Protein AF-A0A7S2TA40-F1 (afdb_monomer_lite)

Structure (mmCIF, N/CA/C/O backbone):
data_AF-A0A7S2TA40-F1
#
_entry.id   AF-A0A7S2TA40-F1
#
loop_
_atom_site.group_PDB
_atom_site.id
_atom_site.type_symbol
_atom_site.label_atom_id
_atom_site.label_alt_id
_atom_site.label_comp_id
_atom_site.label_asym_id
_atom_site.label_entity_id
_atom_site.label_seq_id
_atom_site.pdbx_PDB_ins_code
_atom_site.Cartn_x
_atom_site.Cartn_y
_atom_site.Cartn_z
_atom_site.occupancy
_atom_site.B_iso_or_equiv
_atom_site.auth_seq_id
_atom_site.auth_comp_id
_atom_site.auth_asym_id
_atom_site.auth_atom_id
_atom_site.pdbx_PDB_model_num
ATOM 1 N N . MET A 1 1 ? 21.128 11.933 -25.162 1.00 60.31 1 MET A N 1
ATOM 2 C CA . MET A 1 1 ? 22.002 11.413 -26.240 1.00 60.31 1 MET A CA 1
ATOM 3 C C . MET A 1 1 ? 23.016 12.475 -26.673 1.00 60.31 1 MET A C 1
ATOM 5 O O . MET A 1 1 ? 23.232 12.688 -27.854 1.00 60.31 1 MET A O 1
ATOM 9 N N . GLU A 1 2 ? 23.652 13.157 -25.722 1.00 79.50 2 GLU A N 1
ATOM 10 C CA . GLU A 1 2 ? 24.526 14.304 -26.018 1.00 79.50 2 GLU A CA 1
ATOM 11 C C . GLU A 1 2 ? 25.888 13.873 -26.590 1.00 79.50 2 GLU A C 1
ATOM 13 O O . GLU A 1 2 ? 26.432 14.527 -27.469 1.00 79.50 2 GLU A O 1
ATOM 18 N N . ALA A 1 3 ? 26.386 12.704 -26.176 1.00 86.25 3 ALA A N 1
ATOM 19 C CA . ALA A 1 3 ? 27.627 12.116 -26.684 1.00 86.25 3 ALA A CA 1
ATOM 20 C C . ALA A 1 3 ? 27.463 11.311 -27.996 1.00 86.25 3 ALA A C 1
ATOM 22 O O . ALA A 1 3 ? 28.421 10.695 -28.448 1.00 86.25 3 ALA A O 1
ATOM 23 N N . GLY A 1 4 ? 26.261 11.260 -28.588 1.00 92.81 4 GLY A N 1
ATOM 24 C CA . GLY A 1 4 ? 26.013 10.595 -29.880 1.00 92.81 4 GLY A CA 1
ATOM 25 C C . GLY A 1 4 ? 25.969 9.056 -29.884 1.00 92.81 4 GLY A C 1
ATOM 26 O O . GLY A 1 4 ? 25.778 8.467 -30.943 1.00 92.81 4 GLY A O 1
ATOM 27 N N . TYR A 1 5 ? 26.109 8.384 -28.736 1.00 89.56 5 TYR A N 1
ATOM 28 C CA . TYR A 1 5 ? 26.005 6.918 -28.646 1.00 89.56 5 TYR A CA 1
ATOM 29 C C . TYR A 1 5 ? 24.551 6.437 -28.478 1.00 89.56 5 TYR A C 1
ATOM 31 O O . TYR A 1 5 ? 23.792 7.019 -27.699 1.00 89.56 5 TYR A O 1
ATOM 39 N N . SER A 1 6 ? 24.184 5.343 -29.164 1.00 91.50 6 SER A N 1
ATOM 40 C CA . SER A 1 6 ? 22.891 4.657 -28.974 1.00 91.50 6 SER A CA 1
ATOM 41 C C . SER A 1 6 ? 22.869 3.856 -27.667 1.00 91.50 6 SER A C 1
ATOM 43 O O . SER A 1 6 ? 23.827 3.149 -27.348 1.00 91.50 6 SER A O 1
ATOM 45 N N . ALA A 1 7 ? 21.748 3.926 -26.939 1.00 90.00 7 ALA A N 1
ATOM 46 C CA . ALA A 1 7 ? 21.504 3.132 -25.732 1.00 90.00 7 ALA A CA 1
ATOM 47 C C . ALA A 1 7 ? 21.321 1.630 -26.024 1.00 90.00 7 ALA A C 1
ATOM 49 O O . ALA A 1 7 ? 21.478 0.815 -25.124 1.00 90.00 7 ALA A O 1
ATOM 50 N N . GLU A 1 8 ? 21.039 1.252 -27.273 1.00 92.31 8 GLU A N 1
ATOM 51 C CA . GLU A 1 8 ? 20.892 -0.152 -27.687 1.00 92.31 8 GLU A CA 1
ATOM 52 C C . GLU A 1 8 ? 22.235 -0.900 -27.717 1.00 92.31 8 GLU A C 1
ATOM 54 O O . GLU A 1 8 ? 22.266 -2.127 -27.682 1.00 92.31 8 GLU A O 1
ATOM 59 N N . ASN A 1 9 ? 23.355 -0.168 -27.738 1.00 94.75 9 ASN A N 1
ATOM 60 C CA . ASN A 1 9 ? 24.706 -0.734 -27.797 1.00 94.75 9 ASN A CA 1
ATOM 61 C C . ASN A 1 9 ? 25.306 -1.038 -26.415 1.00 94.75 9 ASN A C 1
ATOM 63 O O . ASN A 1 9 ? 26.477 -1.405 -26.321 1.00 94.75 9 ASN A O 1
ATOM 67 N N . VAL A 1 10 ? 24.547 -0.840 -25.335 1.00 92.75 10 VAL A N 1
ATOM 68 C CA . VAL A 1 10 ? 25.031 -1.028 -23.967 1.00 92.75 10 VAL A CA 1
ATOM 69 C C . VAL A 1 10 ? 24.066 -1.886 -23.160 1.00 92.75 10 VAL A C 1
ATOM 71 O O . VAL A 1 10 ? 22.850 -1.754 -23.252 1.00 92.75 10 VAL A O 1
ATOM 74 N N . ALA A 1 11 ? 24.631 -2.751 -22.321 1.00 94.62 11 ALA A N 1
ATOM 75 C CA . ALA A 1 11 ? 23.911 -3.439 -21.262 1.00 94.62 11 ALA A CA 1
ATOM 76 C C . ALA A 1 11 ? 24.435 -2.960 -19.905 1.00 94.62 11 ALA A C 1
ATOM 78 O O . ALA A 1 11 ? 25.640 -2.776 -19.722 1.00 94.62 11 ALA A O 1
ATOM 79 N N . PHE A 1 12 ? 23.531 -2.784 -18.941 1.00 94.19 12 PHE A N 1
ATOM 80 C CA . PHE A 1 12 ? 23.881 -2.384 -17.581 1.00 94.19 12 PHE A CA 1
ATOM 81 C C . PHE A 1 12 ? 23.770 -3.581 -16.640 1.00 94.19 12 PHE A C 1
ATOM 83 O O . PHE A 1 12 ? 22.705 -4.178 -16.498 1.00 94.19 12 PHE A O 1
ATOM 90 N N . GLY A 1 13 ? 24.876 -3.920 -15.979 1.00 94.62 13 GLY A N 1
ATOM 91 C CA . GLY A 1 13 ? 24.906 -4.904 -14.900 1.00 94.62 13 GLY A CA 1
ATOM 92 C C . GLY A 1 13 ? 24.976 -4.212 -13.543 1.00 94.62 13 GLY A C 1
ATOM 93 O O . GLY A 1 13 ? 25.847 -3.373 -13.319 1.00 94.62 13 GLY A O 1
ATOM 94 N N . MET A 1 14 ? 24.091 -4.579 -12.617 1.00 96.75 14 MET A N 1
ATOM 95 C CA . MET A 1 14 ? 24.124 -4.092 -11.237 1.00 96.75 14 MET A CA 1
ATOM 96 C C . MET A 1 14 ? 24.162 -5.268 -10.260 1.00 96.75 14 MET A C 1
ATOM 98 O O . MET A 1 14 ? 23.268 -6.106 -10.253 1.00 96.75 14 MET A O 1
ATOM 102 N N . GLY A 1 15 ? 25.202 -5.314 -9.424 1.00 96.00 15 GLY A N 1
ATOM 103 C CA . GLY A 1 15 ? 25.353 -6.309 -8.357 1.00 96.00 15 GLY A CA 1
ATOM 104 C C . GLY A 1 15 ? 24.825 -5.791 -7.018 1.00 96.00 15 GLY A C 1
ATOM 105 O O . GLY A 1 15 ? 23.624 -5.613 -6.825 1.00 96.00 15 GLY A O 1
ATOM 106 N N . GLY A 1 16 ? 25.735 -5.487 -6.086 1.00 95.75 16 GLY A N 1
ATOM 107 C CA . GLY A 1 16 ? 25.377 -5.065 -4.725 1.00 95.75 16 GLY A CA 1
ATOM 108 C C . GLY A 1 16 ? 24.478 -3.824 -4.652 1.00 95.75 16 GLY A C 1
ATOM 109 O O . GLY A 1 16 ? 23.652 -3.727 -3.752 1.00 95.75 16 GLY A O 1
ATOM 110 N N . GLY A 1 17 ? 24.568 -2.905 -5.620 1.00 93.44 17 GLY A N 1
ATOM 111 C CA . GLY A 1 17 ? 23.664 -1.751 -5.696 1.00 93.44 17 GLY A CA 1
ATOM 112 C C . GLY A 1 17 ? 22.194 -2.134 -5.884 1.00 93.44 17 GLY A C 1
ATOM 113 O O . GLY A 1 17 ? 21.335 -1.500 -5.286 1.00 93.44 17 GLY A O 1
ATOM 114 N N . LEU A 1 18 ? 21.920 -3.184 -6.663 1.00 94.25 18 LEU A N 1
ATOM 115 C CA . LEU A 1 18 ? 20.561 -3.650 -6.942 1.00 94.25 18 LEU A CA 1
ATOM 116 C C . LEU A 1 18 ? 20.036 -4.588 -5.847 1.00 94.25 18 LEU A C 1
ATOM 118 O O . LEU A 1 18 ? 18.865 -4.515 -5.494 1.00 94.25 18 LEU A O 1
ATOM 122 N N . LEU A 1 19 ? 20.893 -5.466 -5.313 1.00 95.06 19 LEU 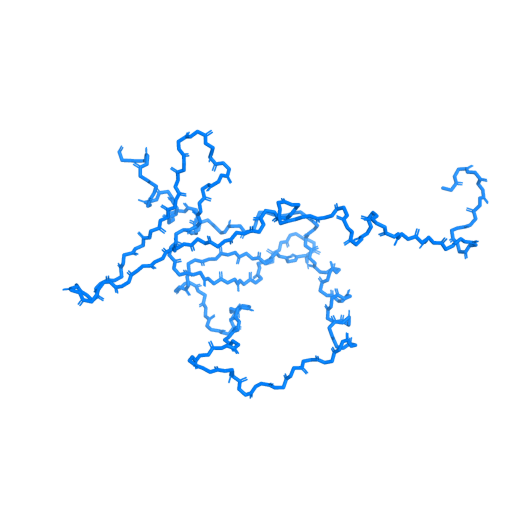A N 1
ATOM 123 C CA . LEU A 1 19 ? 20.451 -6.582 -4.463 1.00 95.06 19 LEU A CA 1
ATOM 124 C C . LEU A 1 19 ? 20.807 -6.451 -2.975 1.00 95.06 19 LEU A C 1
ATOM 126 O O . LEU A 1 19 ? 20.246 -7.179 -2.163 1.00 95.06 19 LEU A O 1
ATOM 130 N N . GLN A 1 20 ? 21.748 -5.577 -2.598 1.00 95.00 20 GLN A N 1
ATOM 131 C CA . GLN A 1 20 ? 22.277 -5.511 -1.222 1.00 95.00 20 GLN A CA 1
ATOM 132 C C . GLN A 1 20 ? 22.182 -4.121 -0.586 1.00 95.00 20 GLN A C 1
ATOM 134 O O . GLN A 1 20 ? 22.059 -4.013 0.630 1.00 95.00 20 GLN A O 1
ATOM 139 N N . LYS A 1 21 ? 22.215 -3.042 -1.377 1.00 93.94 21 LYS A N 1
ATOM 140 C CA . LYS A 1 21 ? 22.076 -1.657 -0.890 1.00 93.94 21 LYS A CA 1
ATOM 141 C C . LYS A 1 21 ? 20.612 -1.240 -0.684 1.00 93.94 21 LYS A C 1
ATOM 143 O O . LYS A 1 21 ? 20.266 -0.076 -0.854 1.00 93.94 21 LYS A O 1
ATOM 148 N N . VAL A 1 22 ? 19.764 -2.187 -0.298 1.00 93.38 22 VAL A N 1
ATOM 149 C CA . VAL A 1 22 ? 18.365 -1.973 0.081 1.00 93.38 22 VAL A CA 1
ATOM 150 C C . VAL A 1 22 ? 18.147 -2.561 1.469 1.00 93.38 22 VAL A C 1
ATOM 152 O O . VAL A 1 22 ? 18.706 -3.602 1.808 1.00 93.38 22 VAL A O 1
ATOM 155 N N . ASN A 1 23 ? 17.357 -1.890 2.299 1.00 94.81 23 ASN A N 1
ATOM 156 C CA . ASN A 1 23 ? 16.978 -2.393 3.615 1.00 94.81 23 ASN A CA 1
ATOM 157 C C . ASN A 1 23 ? 15.490 -2.123 3.878 1.00 94.81 23 ASN A C 1
ATOM 159 O O . ASN A 1 23 ? 14.800 -1.504 3.068 1.00 94.81 23 ASN A O 1
ATOM 163 N N . ARG A 1 24 ? 14.983 -2.591 5.023 1.00 95.19 24 ARG A N 1
ATOM 164 C CA . ARG A 1 24 ? 13.575 -2.421 5.420 1.00 95.19 24 ARG A CA 1
ATOM 165 C C . ARG A 1 24 ? 13.114 -0.955 5.365 1.00 95.19 24 ARG A C 1
ATOM 167 O O . ARG A 1 24 ? 11.973 -0.686 4.993 1.00 95.19 24 ARG A O 1
ATOM 174 N N . ASP A 1 25 ? 13.983 -0.020 5.748 1.00 92.81 25 ASP A N 1
ATOM 175 C CA . ASP A 1 25 ? 13.672 1.409 5.810 1.00 92.81 25 ASP A CA 1
ATOM 176 C C . ASP A 1 25 ? 13.659 2.087 4.441 1.00 92.81 25 ASP A C 1
ATOM 178 O O . ASP A 1 25 ? 12.985 3.102 4.299 1.00 92.81 25 ASP A O 1
ATOM 182 N N . THR A 1 26 ? 14.301 1.506 3.418 1.00 93.56 26 THR A N 1
ATOM 183 C CA . THR A 1 26 ? 14.289 2.041 2.045 1.00 93.56 26 THR A CA 1
ATOM 184 C C . THR A 1 26 ? 12.865 2.297 1.544 1.00 93.56 26 THR A C 1
ATOM 186 O O . THR A 1 26 ? 12.622 3.318 0.912 1.00 93.56 26 THR A O 1
ATOM 189 N N . MET A 1 27 ? 11.919 1.415 1.889 1.00 91.06 27 MET A N 1
ATOM 190 C CA . MET A 1 27 ? 10.487 1.567 1.585 1.00 91.06 27 MET A CA 1
ATOM 191 C C . MET A 1 27 ? 9.631 1.805 2.840 1.00 91.06 27 MET A C 1
ATOM 193 O O . MET A 1 27 ? 8.407 1.729 2.780 1.00 91.06 27 MET A O 1
ATOM 197 N N . SER A 1 28 ? 10.256 2.062 3.997 1.00 92.00 28 SER A N 1
ATOM 198 C CA . SER A 1 28 ? 9.578 2.242 5.291 1.00 92.00 28 SER A CA 1
ATOM 199 C C . SER A 1 28 ? 8.619 1.101 5.678 1.00 92.00 28 SER A C 1
ATOM 201 O O . SER A 1 28 ? 7.597 1.331 6.328 1.00 92.00 28 SER A O 1
ATOM 203 N N . PHE A 1 29 ? 8.944 -0.151 5.330 1.00 94.75 29 PHE A N 1
ATOM 204 C CA . PHE A 1 29 ? 8.091 -1.295 5.666 1.00 94.75 29 PHE A CA 1
ATOM 205 C C . PHE A 1 29 ? 7.979 -1.491 7.181 1.00 94.75 29 PHE A C 1
ATOM 207 O O . PHE A 1 29 ? 8.982 -1.532 7.903 1.00 94.75 29 PHE A O 1
ATOM 214 N N . ALA A 1 30 ? 6.744 -1.623 7.670 1.00 94.50 30 ALA A N 1
ATOM 215 C CA . ALA A 1 30 ? 6.443 -1.765 9.087 1.00 94.50 30 ALA A CA 1
ATOM 216 C C . ALA A 1 30 ? 5.128 -2.518 9.320 1.00 94.50 30 ALA A C 1
ATOM 218 O O . ALA A 1 30 ? 4.200 -2.444 8.520 1.00 94.50 30 ALA A O 1
ATOM 219 N N . THR A 1 31 ? 5.026 -3.160 10.483 1.00 96.56 31 THR A N 1
ATOM 220 C CA . THR A 1 31 ? 3.795 -3.785 10.979 1.00 96.56 31 THR A CA 1
ATOM 221 C C . THR A 1 31 ? 3.345 -3.047 12.229 1.00 96.56 31 THR A C 1
ATOM 223 O O . THR A 1 31 ? 4.159 -2.752 13.109 1.00 96.56 31 THR A O 1
ATOM 226 N N . LYS A 1 32 ? 2.060 -2.695 12.297 1.00 96.19 32 LYS A N 1
ATOM 227 C CA . LYS A 1 32 ? 1.464 -1.935 13.400 1.00 96.19 32 LYS A CA 1
ATOM 228 C C . LYS A 1 32 ? 0.109 -2.536 13.743 1.00 96.19 32 LYS A C 1
ATOM 230 O O . LYS A 1 32 ? -0.658 -2.868 12.849 1.00 96.19 32 LYS A O 1
ATOM 235 N N . LEU A 1 33 ? -0.171 -2.645 15.037 1.00 97.19 33 LEU A N 1
ATOM 236 C CA . LEU A 1 33 ? -1.505 -2.957 15.530 1.00 97.19 33 LEU A CA 1
ATOM 237 C C . LEU A 1 33 ? -2.430 -1.771 15.235 1.00 97.19 33 LEU A C 1
ATOM 239 O O . LEU A 1 33 ? -2.084 -0.642 15.589 1.00 97.19 33 LEU A O 1
ATOM 243 N N . SER A 1 34 ? -3.570 -2.031 14.597 1.00 97.44 34 SER A N 1
ATOM 244 C CA . SER A 1 34 ? -4.527 -0.992 14.194 1.00 97.44 34 SER A CA 1
ATOM 245 C C . SER A 1 34 ? -5.936 -1.182 14.779 1.00 97.44 34 SER A C 1
ATOM 247 O O . SER A 1 34 ? -6.689 -0.220 14.904 1.00 97.44 34 SER A O 1
ATOM 249 N N . ALA A 1 35 ? -6.290 -2.390 15.222 1.00 97.06 35 ALA A N 1
ATOM 250 C CA . ALA A 1 35 ? -7.534 -2.679 15.933 1.00 97.06 35 ALA A CA 1
ATOM 251 C C . ALA A 1 35 ? -7.339 -3.856 16.900 1.00 97.06 35 ALA A C 1
ATOM 253 O O . ALA A 1 35 ? -6.488 -4.717 16.667 1.00 97.06 35 ALA A O 1
ATOM 254 N N . ILE A 1 36 ? -8.121 -3.890 17.978 1.00 96.81 36 ILE A N 1
ATOM 255 C CA . ILE A 1 36 ? -8.216 -5.020 18.912 1.00 96.81 36 ILE A CA 1
ATOM 256 C C . ILE A 1 36 ? -9.679 -5.283 19.248 1.00 96.81 36 ILE A C 1
ATOM 258 O O . ILE A 1 36 ? -10.446 -4.339 19.388 1.00 96.81 36 ILE A O 1
ATOM 262 N N . VAL A 1 37 ? -10.054 -6.540 19.459 1.00 96.69 37 VAL A N 1
ATOM 263 C CA . VAL A 1 37 ? -11.363 -6.912 20.015 1.00 96.69 37 VAL A CA 1
ATOM 264 C C . VAL A 1 37 ? -11.099 -7.636 21.336 1.00 96.69 37 VAL A C 1
ATOM 266 O O . VAL A 1 37 ? -10.752 -8.816 21.315 1.00 96.69 37 VAL A O 1
ATOM 269 N N . PRO A 1 38 ? -11.141 -6.943 22.490 1.00 95.12 38 PRO A N 1
ATOM 270 C CA . PRO A 1 38 ? -10.896 -7.578 23.780 1.00 95.12 38 PRO A CA 1
ATOM 271 C C . PRO A 1 38 ? -12.020 -8.557 24.125 1.00 95.12 38 PRO A C 1
ATOM 273 O O . PRO A 1 38 ? -13.189 -8.181 24.091 1.00 95.12 38 PRO A O 1
ATOM 276 N N .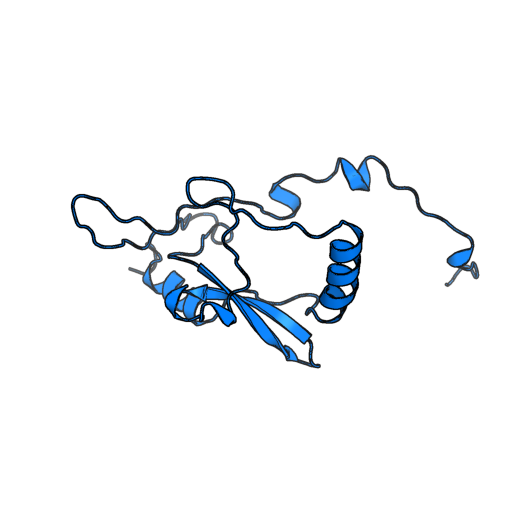 GLU A 1 39 ? -11.675 -9.777 24.540 1.00 94.94 39 GLU A N 1
ATOM 277 C CA . GLU A 1 39 ? -12.658 -10.809 24.915 1.00 94.94 39 GLU A CA 1
ATOM 278 C C . GLU A 1 39 ? -13.610 -10.357 26.031 1.00 94.94 39 GLU A C 1
ATOM 280 O O . GLU A 1 39 ? -14.777 -10.732 26.043 1.00 94.94 39 GLU A O 1
ATOM 285 N N . SER A 1 40 ? -13.132 -9.513 26.951 1.00 95.00 40 SER A N 1
ATOM 286 C CA . SER A 1 40 ? -13.932 -9.022 28.075 1.00 95.00 40 SER A CA 1
ATOM 287 C C . SER A 1 40 ? -15.065 -8.081 27.668 1.00 95.00 40 SER A C 1
ATOM 289 O O . SER A 1 40 ? -16.045 -7.980 28.401 1.00 95.00 40 SER A O 1
ATOM 291 N N . THR A 1 41 ? -14.930 -7.374 26.541 1.00 94.75 41 THR A N 1
ATOM 292 C CA . THR A 1 41 ? -15.944 -6.425 26.058 1.00 94.75 41 THR A CA 1
ATOM 293 C C . THR A 1 41 ? -16.638 -6.896 24.790 1.00 94.75 41 THR A C 1
ATOM 295 O O . THR A 1 41 ? -17.764 -6.489 24.545 1.00 94.75 41 THR A O 1
ATOM 298 N N . GLY A 1 42 ? -15.971 -7.683 23.942 1.00 94.50 42 GLY A N 1
ATOM 299 C CA . GLY A 1 42 ? -16.453 -8.037 22.600 1.00 94.50 42 GLY A CA 1
ATOM 300 C C . GLY A 1 42 ? -16.493 -6.863 21.608 1.00 94.50 42 GLY A C 1
ATOM 301 O O . GLY A 1 42 ? -16.638 -7.078 20.410 1.00 94.50 42 GLY A O 1
ATOM 302 N N . GLU A 1 43 ? -16.337 -5.628 22.085 1.00 95.12 43 GLU A N 1
ATOM 303 C CA . GLU A 1 43 ? -16.320 -4.412 21.271 1.00 95.12 43 GLU A CA 1
ATOM 304 C C . GLU A 1 43 ? -14.942 -4.139 20.651 1.00 95.12 43 GLU A C 1
ATOM 306 O O . GLU A 1 43 ? -13.918 -4.154 21.342 1.00 95.12 43 GLU A O 1
ATOM 311 N N . GLU A 1 44 ? -14.916 -3.836 19.349 1.00 95.00 44 GLU A N 1
ATOM 312 C CA . GLU A 1 44 ? -13.692 -3.428 18.658 1.00 95.00 44 GLU A CA 1
ATOM 313 C C . GLU A 1 44 ? -13.194 -2.074 19.180 1.00 95.00 44 GLU A C 1
ATOM 315 O O . GLU A 1 44 ? -13.922 -1.084 19.250 1.00 95.00 44 GLU A O 1
ATOM 320 N N . ARG A 1 45 ? -11.906 -2.018 19.515 1.00 95.12 45 ARG A N 1
ATOM 321 C CA . ARG A 1 45 ? -11.184 -0.791 19.830 1.00 95.12 45 ARG A CA 1
ATOM 322 C C . ARG A 1 45 ? -10.198 -0.492 18.718 1.00 95.12 45 ARG A C 1
ATOM 324 O O . ARG A 1 45 ? -9.239 -1.231 18.486 1.00 95.12 45 ARG A O 1
ATOM 331 N N . ILE A 1 46 ? -10.410 0.650 18.088 1.00 96.50 46 ILE A N 1
ATOM 332 C CA . ILE A 1 46 ? -9.513 1.222 17.094 1.00 96.50 46 ILE A CA 1
ATOM 333 C C . ILE A 1 46 ? -8.279 1.800 17.801 1.00 96.50 46 ILE A C 1
ATOM 335 O O . ILE A 1 46 ? -8.402 2.598 18.734 1.00 96.50 46 ILE A O 1
ATOM 339 N N . VAL A 1 47 ? -7.082 1.401 17.363 1.00 95.94 47 VAL A N 1
ATOM 340 C CA . VAL A 1 47 ? -5.805 1.813 17.965 1.00 95.94 47 VAL A CA 1
ATOM 341 C C . VAL A 1 47 ? -4.816 2.293 16.907 1.00 95.94 47 VAL A C 1
ATOM 343 O O . VAL A 1 47 ? -4.874 1.903 15.748 1.00 95.94 47 VAL A O 1
ATOM 346 N N . MET A 1 48 ? -3.880 3.151 17.303 1.00 96.19 48 MET A N 1
ATOM 347 C CA . MET A 1 48 ? -2.781 3.599 16.448 1.00 96.19 48 MET A CA 1
ATOM 348 C C . MET A 1 48 ? -1.615 4.113 17.289 1.00 96.19 48 MET A C 1
ATOM 350 O O . MET A 1 48 ? -1.785 4.534 18.434 1.00 96.19 48 MET A O 1
ATOM 354 N N . LYS A 1 49 ? -0.413 4.116 16.710 1.00 94.56 49 LYS A N 1
ATOM 355 C CA . LYS A 1 49 ? 0.763 4.761 17.298 1.00 94.56 49 LYS A CA 1
ATOM 356 C C . LYS A 1 49 ? 0.915 6.163 16.709 1.00 94.56 49 LYS A C 1
ATOM 358 O O . LYS A 1 49 ? 1.044 6.291 15.496 1.00 94.56 49 LYS A O 1
ATOM 363 N N . ALA A 1 50 ? 0.992 7.180 17.567 1.00 95.06 50 ALA A N 1
ATOM 364 C CA . ALA A 1 50 ? 1.275 8.570 17.195 1.00 95.06 50 ALA A CA 1
ATOM 365 C C . ALA A 1 50 ? 2.424 9.127 18.061 1.00 95.06 50 ALA A C 1
ATOM 367 O O . ALA A 1 50 ? 2.177 9.643 19.153 1.00 95.06 50 ALA A O 1
ATOM 368 N N . PRO A 1 51 ? 3.699 8.970 17.661 1.00 93.12 51 PRO A N 1
ATOM 369 C CA . PRO A 1 51 ? 4.829 9.520 18.413 1.00 93.12 51 PRO A CA 1
ATOM 370 C C . PRO A 1 51 ? 4.802 11.056 18.427 1.00 93.12 51 PRO A C 1
ATOM 372 O O . PRO A 1 51 ? 4.616 11.670 17.384 1.00 93.12 51 PRO A O 1
ATOM 375 N N . LYS A 1 52 ? 5.053 11.688 19.584 1.00 90.25 52 LYS A N 1
ATOM 376 C CA . LYS A 1 52 ? 5.094 13.163 19.696 1.00 90.25 52 LYS A CA 1
ATOM 377 C C . LYS A 1 52 ? 6.246 13.802 18.913 1.00 90.25 52 LYS A C 1
ATOM 379 O O . LYS A 1 52 ? 6.108 14.909 18.415 1.00 90.25 52 LYS A O 1
ATOM 384 N N . THR A 1 53 ? 7.387 13.122 18.843 1.00 90.19 53 THR A N 1
ATOM 385 C CA . THR A 1 53 ? 8.636 13.661 18.280 1.00 90.19 53 THR A CA 1
ATOM 386 C C . THR A 1 53 ? 8.838 13.340 16.801 1.00 90.19 53 THR A C 1
ATOM 388 O O . THR A 1 53 ? 9.783 13.842 16.204 1.00 90.19 53 THR A O 1
ATOM 391 N N . ASP A 1 54 ? 7.988 12.496 16.209 1.00 86.19 54 ASP A N 1
ATOM 392 C CA . ASP A 1 54 ? 8.127 12.050 14.821 1.00 86.19 54 ASP A CA 1
ATOM 393 C C . ASP A 1 54 ? 6.748 11.770 14.209 1.00 86.19 54 ASP A C 1
ATOM 395 O O . ASP A 1 54 ? 6.232 10.646 14.242 1.00 86.19 54 ASP A O 1
ATOM 399 N N . VAL A 1 55 ? 6.140 12.829 13.669 1.00 86.25 55 VAL A N 1
ATOM 400 C CA . VAL A 1 55 ? 4.790 12.801 13.084 1.00 86.25 55 VAL A CA 1
ATOM 401 C C . VAL A 1 55 ? 4.737 11.897 11.847 1.00 86.25 55 VAL A C 1
ATOM 403 O O . VAL A 1 55 ? 3.715 11.252 11.607 1.00 86.25 55 VAL A O 1
ATOM 406 N N . GLY A 1 56 ? 5.853 11.756 11.119 1.00 86.25 56 GLY A N 1
ATOM 407 C CA . GLY A 1 56 ? 5.971 10.868 9.959 1.00 86.25 56 GLY A CA 1
ATOM 408 C C . GLY A 1 56 ? 5.836 9.380 10.303 1.00 86.25 56 GLY A C 1
ATOM 409 O O . GLY A 1 56 ? 5.582 8.564 9.423 1.00 86.25 56 GLY A O 1
ATOM 410 N N . LYS A 1 57 ? 5.946 9.009 11.587 1.00 89.69 57 LYS A N 1
ATOM 411 C CA . LYS A 1 57 ? 5.776 7.627 12.073 1.00 89.69 57 LYS A CA 1
ATOM 412 C C . LYS A 1 57 ? 4.376 7.315 12.611 1.00 89.69 57 LYS A C 1
ATOM 414 O O . LYS A 1 57 ? 4.191 6.258 13.233 1.00 89.69 57 LYS A O 1
ATOM 419 N N . THR A 1 58 ? 3.410 8.202 12.384 1.00 94.44 58 THR A N 1
ATOM 420 C CA . THR A 1 58 ? 2.006 7.991 12.757 1.00 94.44 58 THR A CA 1
ATOM 421 C C . THR A 1 58 ? 1.404 6.852 11.932 1.00 94.44 58 THR A C 1
ATOM 423 O O . THR A 1 58 ? 1.470 6.868 10.707 1.00 94.44 58 THR A O 1
ATOM 426 N N . SER A 1 59 ? 0.848 5.829 12.588 1.00 96.75 59 SER A N 1
ATOM 427 C CA . SER A 1 59 ? 0.221 4.696 11.890 1.00 96.75 59 SER A CA 1
ATOM 428 C C . SER A 1 59 ? -1.232 4.979 11.512 1.00 96.75 59 SER A C 1
ATOM 430 O O . SER A 1 59 ? -1.871 5.868 12.076 1.00 96.75 59 SER A O 1
ATOM 432 N N . LEU A 1 60 ? -1.768 4.194 10.580 1.00 97.25 60 LEU A N 1
ATOM 433 C CA . LEU A 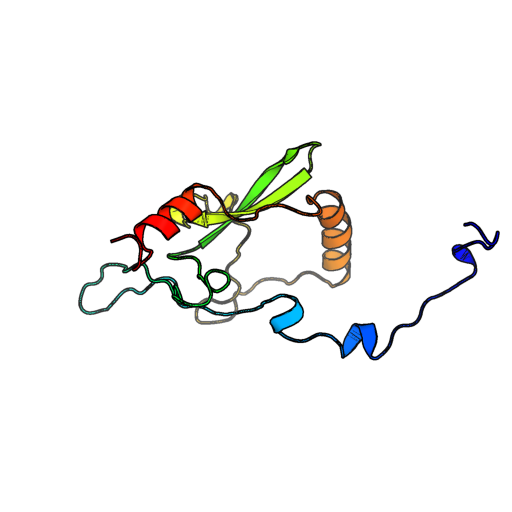1 60 ? -3.196 4.204 10.273 1.00 97.25 60 LEU A CA 1
ATOM 434 C C . LEU A 1 60 ? -3.976 3.416 11.341 1.00 97.25 60 LEU A C 1
ATOM 436 O O . LEU A 1 60 ? -3.492 2.362 11.771 1.00 97.25 60 LEU A O 1
ATOM 440 N N . PRO A 1 61 ? -5.132 3.923 11.798 1.00 97.62 61 PRO A N 1
ATOM 441 C CA . PRO A 1 61 ? -6.007 3.220 12.728 1.00 97.62 61 PRO A CA 1
ATOM 442 C C . PRO A 1 61 ? -7.013 2.298 12.018 1.00 97.62 61 PRO A C 1
ATOM 444 O O . PRO A 1 61 ? -7.380 2.521 10.869 1.00 97.62 61 PRO A O 1
ATOM 447 N N . GLY A 1 62 ? -7.519 1.303 12.743 1.00 97.31 62 GLY A N 1
ATOM 448 C CA . GLY A 1 62 ? -8.658 0.476 12.344 1.00 97.31 62 GLY A CA 1
ATOM 449 C C . GLY A 1 62 ? -8.327 -0.634 11.348 1.00 97.31 62 GLY A C 1
ATOM 450 O O . GLY A 1 62 ? -7.172 -0.873 10.980 1.00 97.31 62 GLY A O 1
ATOM 451 N N . ARG A 1 63 ? -9.363 -1.354 10.914 1.00 97.56 63 ARG A N 1
ATOM 452 C CA . ARG A 1 63 ? -9.261 -2.322 9.815 1.00 97.56 63 ARG A CA 1
ATOM 453 C C . ARG A 1 63 ? -9.183 -1.568 8.486 1.00 97.56 63 ARG A C 1
ATOM 455 O O . ARG A 1 63 ? -9.907 -0.597 8.276 1.00 97.56 63 ARG A O 1
ATOM 462 N N . LEU A 1 64 ? -8.318 -2.028 7.584 1.00 98.19 64 LEU A N 1
A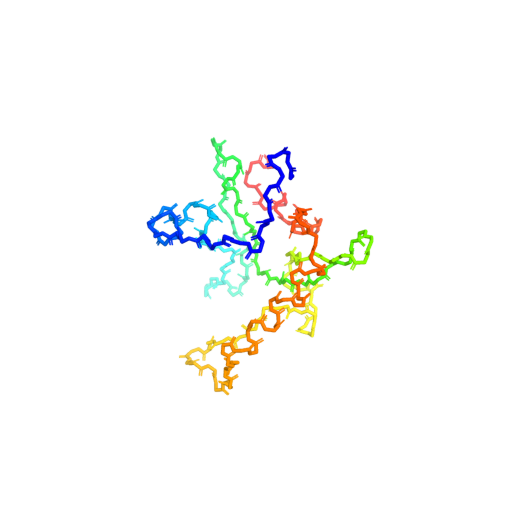TOM 463 C CA . LEU A 1 64 ? -7.983 -1.328 6.342 1.00 98.19 64 LEU A CA 1
ATOM 464 C C . LEU A 1 64 ? -8.514 -2.085 5.116 1.00 98.19 64 LEU A C 1
ATOM 466 O O . LEU A 1 64 ? -8.528 -3.316 5.096 1.00 98.19 64 LEU A O 1
ATOM 470 N N . ALA A 1 65 ? -8.899 -1.342 4.085 1.00 98.50 65 ALA A N 1
ATOM 471 C CA . ALA A 1 65 ? -9.101 -1.825 2.721 1.00 98.50 65 ALA A CA 1
ATOM 472 C C . ALA A 1 65 ? -8.282 -0.973 1.752 1.00 98.50 65 ALA A C 1
ATOM 474 O O . ALA A 1 65 ? -7.963 0.175 2.059 1.00 98.50 65 ALA A O 1
ATOM 475 N N . VAL A 1 66 ? -7.972 -1.512 0.577 1.00 98.44 66 VAL A N 1
ATOM 476 C CA . VAL A 1 66 ? -7.306 -0.765 -0.497 1.00 98.44 66 VAL A CA 1
ATOM 477 C C . VAL A 1 66 ? -8.141 -0.911 -1.756 1.00 98.44 66 VAL A C 1
ATOM 479 O O . VAL A 1 66 ? -8.490 -2.029 -2.107 1.00 98.44 66 VAL A O 1
ATOM 482 N N . LYS A 1 67 ? -8.441 0.188 -2.446 1.00 98.00 67 LYS A N 1
ATOM 483 C CA . LYS A 1 67 ? -9.076 0.158 -3.771 1.00 98.00 67 LYS A CA 1
ATOM 484 C C . LYS A 1 67 ? -8.396 1.135 -4.714 1.00 98.00 67 LYS A C 1
ATOM 486 O O . LYS A 1 67 ? -7.723 2.064 -4.264 1.00 98.00 67 LYS A O 1
ATOM 491 N N . TYR A 1 68 ? -8.573 0.934 -6.015 1.00 96.94 68 TYR A N 1
ATOM 492 C CA . TYR A 1 68 ? -8.151 1.935 -6.986 1.00 96.94 68 TYR A CA 1
ATOM 493 C C . TYR A 1 68 ? -9.065 3.160 -6.923 1.00 96.94 68 TYR A C 1
ATOM 495 O O . TYR A 1 68 ? -10.287 3.039 -6.855 1.00 96.94 68 TYR A O 1
ATOM 503 N N . VAL A 1 69 ? -8.451 4.337 -6.940 1.00 96.50 69 VAL A N 1
ATOM 504 C CA . VAL A 1 69 ? -9.116 5.625 -7.132 1.00 96.50 69 VAL A CA 1
ATOM 505 C C . VAL A 1 69 ? -8.607 6.209 -8.439 1.00 96.50 69 VAL A C 1
ATOM 507 O O . VAL A 1 69 ? -7.395 6.330 -8.632 1.00 96.50 69 VAL A O 1
ATOM 510 N N . GLU A 1 70 ? -9.536 6.545 -9.327 1.00 94.69 70 GLU A N 1
ATOM 511 C CA . GLU A 1 70 ? -9.229 7.224 -10.582 1.00 94.69 70 GLU A CA 1
ATOM 512 C C . GLU A 1 70 ? -8.722 8.641 -10.299 1.00 94.69 70 GLU A C 1
ATOM 514 O O . GLU A 1 70 ? -9.295 9.384 -9.499 1.00 94.69 70 GLU A O 1
ATOM 519 N N . GLY A 1 71 ? -7.619 8.990 -10.943 1.00 87.62 71 GLY A N 1
ATOM 520 C CA . GLY A 1 71 ? -6.985 10.295 -10.898 1.00 87.62 71 GLY A CA 1
ATOM 521 C C . GLY A 1 71 ? -6.999 10.965 -12.268 1.00 87.62 71 GLY A C 1
ATOM 522 O O . GLY A 1 71 ? -7.773 10.630 -13.166 1.00 87.62 71 GLY A O 1
A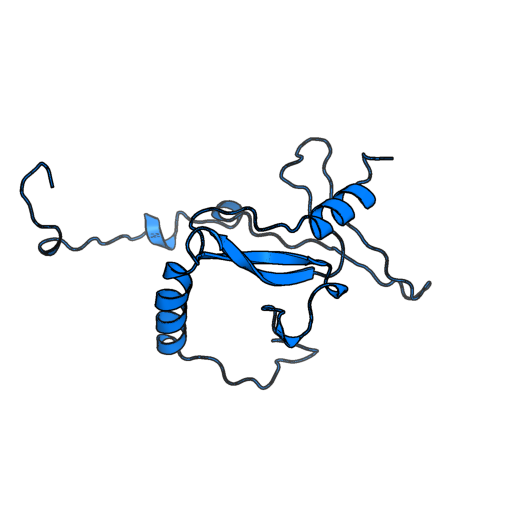TOM 523 N N . GLU A 1 72 ? -6.127 11.952 -12.431 1.00 84.19 72 GLU A N 1
ATOM 524 C CA . GLU A 1 72 ? -6.005 12.680 -13.690 1.00 84.19 72 GLU A CA 1
ATOM 525 C C . GLU A 1 72 ? -5.427 11.802 -14.810 1.00 84.19 72 GLU A C 1
ATOM 527 O O . GLU A 1 72 ? -4.718 10.824 -14.569 1.00 84.19 72 GLU A O 1
ATOM 532 N N . ALA A 1 73 ? -5.728 12.169 -16.059 1.00 85.88 73 ALA A N 1
ATOM 533 C CA . ALA A 1 73 ? -5.197 11.521 -17.262 1.00 85.88 73 ALA A CA 1
ATOM 534 C C . ALA A 1 73 ? -5.433 9.994 -17.348 1.00 85.88 73 ALA A C 1
ATOM 536 O O . ALA A 1 73 ? -4.686 9.292 -18.026 1.00 85.88 73 ALA A O 1
ATOM 537 N N . GLY A 1 74 ? -6.474 9.479 -16.679 1.00 87.06 74 GLY A N 1
ATOM 538 C CA . GLY A 1 74 ? -6.798 8.047 -16.663 1.00 87.06 74 GLY A CA 1
ATOM 539 C C . GLY A 1 74 ? -5.810 7.197 -15.861 1.00 87.06 74 GLY A C 1
ATOM 540 O O . GLY A 1 74 ? -5.773 5.979 -16.025 1.00 87.06 74 GLY A O 1
ATOM 541 N N . MET A 1 75 ? -4.980 7.830 -15.027 1.00 93.94 75 MET A N 1
ATOM 542 C CA . MET A 1 75 ? -4.135 7.127 -14.072 1.00 93.94 75 MET A CA 1
ATOM 543 C C . MET A 1 75 ? -4.917 6.821 -12.805 1.00 93.94 75 MET A C 1
ATOM 545 O O . MET A 1 75 ? -5.745 7.613 -12.371 1.00 93.94 75 MET A O 1
ATOM 549 N N . ARG A 1 76 ? -4.592 5.708 -12.154 1.00 95.81 76 ARG A N 1
ATOM 550 C CA . ARG A 1 76 ? -5.212 5.294 -10.894 1.00 95.81 76 ARG A CA 1
ATOM 551 C C . ARG A 1 76 ? -4.201 5.225 -9.760 1.00 95.81 76 ARG A C 1
ATOM 553 O O . ARG A 1 76 ? -3.012 4.991 -9.973 1.00 95.81 76 ARG A O 1
ATOM 560 N N . THR A 1 77 ? -4.691 5.378 -8.538 1.00 96.75 77 THR A N 1
ATOM 561 C CA . THR A 1 77 ? -3.897 5.260 -7.310 1.00 96.75 77 THR A CA 1
ATOM 562 C C . THR A 1 77 ? -4.476 4.155 -6.429 1.00 96.75 77 THR A C 1
ATOM 564 O O . THR A 1 77 ? -5.685 4.148 -6.205 1.00 96.75 77 THR A O 1
ATOM 567 N N . PRO A 1 78 ? -3.672 3.201 -5.924 1.00 96.75 78 PRO A N 1
ATOM 568 C CA . PRO A 1 78 ? -4.116 2.299 -4.870 1.00 96.75 78 PRO A CA 1
ATOM 569 C C . PRO A 1 78 ? -4.213 3.090 -3.562 1.00 96.75 78 PRO A C 1
ATOM 571 O O . PRO A 1 78 ? -3.201 3.453 -2.966 1.00 96.75 78 PRO A O 1
ATOM 574 N N . THR A 1 79 ? -5.435 3.365 -3.121 1.00 98.12 79 THR A N 1
ATOM 575 C CA . THR A 1 79 ? -5.710 4.228 -1.970 1.00 98.12 79 THR A CA 1
ATOM 576 C C . THR A 1 79 ? -6.291 3.407 -0.826 1.00 98.12 79 THR A C 1
ATOM 578 O O . THR A 1 79 ? -7.148 2.547 -1.034 1.00 98.12 79 THR A O 1
ATOM 581 N N . VAL A 1 80 ? -5.825 3.666 0.397 1.00 98.44 80 VAL A N 1
ATOM 582 C CA . VAL A 1 80 ? -6.289 2.994 1.613 1.00 98.44 80 VAL A CA 1
ATOM 583 C C . VAL A 1 80 ? -7.513 3.694 2.208 1.00 98.44 80 VAL A C 1
ATOM 585 O O . VAL A 1 80 ? -7.573 4.925 2.296 1.00 98.44 80 VAL A O 1
ATOM 588 N N . PHE A 1 81 ? -8.477 2.899 2.657 1.00 98.75 81 PHE A N 1
ATOM 589 C CA . PHE A 1 81 ? -9.754 3.315 3.236 1.00 98.75 81 PHE A CA 1
ATOM 590 C C . PHE A 1 81 ? -10.055 2.517 4.511 1.00 98.75 81 PHE A C 1
ATOM 592 O O . PHE A 1 81 ? -9.500 1.426 4.696 1.00 98.75 81 PHE A O 1
ATOM 599 N N . PRO A 1 82 ? -10.943 3.013 5.393 1.00 98.38 82 PRO A N 1
ATOM 600 C CA . PRO A 1 82 ? -11.539 2.184 6.434 1.00 98.38 82 PRO A CA 1
ATOM 601 C C . PRO A 1 82 ? -12.234 0.976 5.794 1.00 98.38 82 PRO A C 1
ATOM 603 O O . PRO A 1 82 ? -12.926 1.124 4.784 1.00 98.38 82 PRO A O 1
ATOM 606 N N . LYS A 1 83 ? -12.034 -0.223 6.359 1.00 97.62 83 LYS A N 1
ATOM 607 C CA . LYS A 1 83 ? -12.465 -1.500 5.756 1.00 97.62 83 LYS A CA 1
ATOM 608 C C . LYS A 1 83 ? -13.941 -1.521 5.355 1.00 97.62 83 LYS A C 1
ATOM 610 O O . LYS A 1 83 ? -14.268 -2.152 4.349 1.00 97.62 83 LYS A O 1
ATOM 615 N N . ASP A 1 84 ? -14.798 -0.861 6.125 1.00 96.56 84 ASP A N 1
ATOM 616 C CA . ASP A 1 84 ? -16.254 -0.894 5.951 1.00 96.56 84 ASP A CA 1
ATOM 617 C C . ASP A 1 84 ? -16.756 0.043 4.840 1.00 96.56 84 ASP A C 1
ATOM 619 O O . ASP A 1 84 ? -17.912 -0.040 4.440 1.00 96.56 84 ASP A O 1
ATOM 623 N N . LEU A 1 85 ? -15.887 0.905 4.295 1.00 97.88 85 LEU A N 1
ATOM 624 C CA . LEU A 1 85 ? -16.208 1.806 3.177 1.00 97.88 85 LEU A CA 1
ATOM 625 C C . LEU A 1 85 ? -15.839 1.229 1.804 1.00 97.88 85 LEU A C 1
ATOM 627 O O . LEU A 1 85 ? -15.992 1.895 0.777 1.00 97.88 85 LEU A O 1
ATOM 631 N N . VAL A 1 86 ? -15.304 0.009 1.774 1.00 98.25 86 VAL A N 1
ATOM 632 C CA . VAL A 1 86 ? -14.890 -0.671 0.547 1.00 98.25 86 VAL A CA 1
ATOM 633 C C . VAL A 1 86 ? -15.556 -2.035 0.498 1.00 98.25 86 VAL A C 1
ATOM 635 O O . VAL A 1 86 ? -15.382 -2.863 1.403 1.00 98.25 86 VAL A O 1
ATOM 638 N N . SER A 1 87 ? -16.310 -2.247 -0.578 1.00 97.38 87 SER A N 1
ATOM 639 C CA . SER A 1 87 ? -16.945 -3.521 -0.891 1.00 97.38 87 SER A CA 1
ATOM 640 C C . SER A 1 87 ? -15.885 -4.632 -1.005 1.00 97.38 87 SER A C 1
ATOM 642 O O . SER A 1 87 ? -14.719 -4.353 -1.305 1.00 97.38 87 SER A O 1
ATOM 644 N N . PRO A 1 88 ? -16.226 -5.899 -0.727 1.00 96.25 88 PRO A N 1
ATOM 645 C CA . PRO A 1 88 ? -15.311 -7.010 -0.973 1.00 96.25 88 PRO A CA 1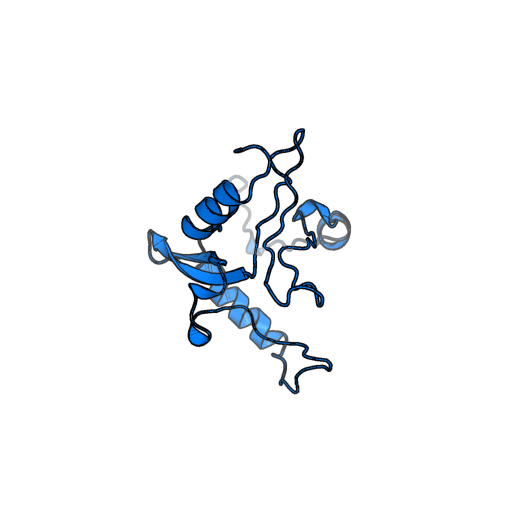
ATOM 646 C C . PRO A 1 88 ? -14.796 -7.067 -2.418 1.00 96.25 88 PRO A C 1
ATOM 648 O O . PRO A 1 88 ? -13.643 -7.427 -2.624 1.00 96.25 88 PRO A O 1
ATOM 651 N N . GLU A 1 89 ? -15.623 -6.679 -3.389 1.00 96.38 89 GLU A N 1
ATOM 652 C CA . GLU A 1 89 ? -15.333 -6.734 -4.823 1.00 96.38 89 GLU A CA 1
ATOM 653 C C . GLU A 1 89 ? -14.325 -5.661 -5.260 1.00 96.38 89 GLU A C 1
ATOM 655 O O . GLU A 1 89 ? -13.511 -5.907 -6.148 1.00 96.38 89 GLU A O 1
ATOM 660 N N . ASP A 1 90 ? -14.343 -4.493 -4.612 1.00 96.94 90 ASP A N 1
ATOM 661 C CA . ASP A 1 90 ? -13.414 -3.392 -4.898 1.00 96.94 90 ASP A CA 1
ATOM 662 C C . ASP A 1 90 ? -12.112 -3.478 -4.085 1.00 96.94 90 ASP A C 1
ATOM 664 O O . ASP A 1 90 ? -11.153 -2.744 -4.349 1.00 96.94 90 ASP A O 1
ATOM 668 N N . ASN A 1 91 ? -12.069 -4.328 -3.055 1.00 98.31 91 ASN A N 1
ATOM 669 C CA . ASN A 1 91 ? -10.919 -4.435 -2.169 1.00 98.31 91 ASN A CA 1
ATOM 670 C C . ASN A 1 91 ? -9.798 -5.262 -2.812 1.00 98.31 91 ASN A C 1
ATOM 672 O O . ASN A 1 91 ? -9.911 -6.469 -2.986 1.00 98.31 91 ASN A O 1
ATOM 676 N N . LEU A 1 92 ? -8.659 -4.622 -3.059 1.00 97.38 92 LEU A N 1
ATOM 677 C CA . LEU A 1 92 ? -7.463 -5.243 -3.631 1.00 97.38 92 LEU A CA 1
ATOM 678 C C . LEU A 1 92 ? -6.749 -6.201 -2.665 1.00 97.38 92 LEU A C 1
ATOM 680 O O . LEU A 1 92 ? -5.836 -6.917 -3.072 1.00 97.38 92 LEU A O 1
ATOM 684 N N . LEU A 1 93 ? -7.101 -6.183 -1.374 1.00 97.31 93 LEU A N 1
ATOM 685 C CA . LEU A 1 93 ? -6.540 -7.105 -0.390 1.00 97.31 93 LEU A CA 1
ATOM 686 C C . LEU A 1 93 ? -7.297 -8.434 -0.410 1.00 97.31 93 LEU A C 1
ATOM 688 O O . LEU A 1 93 ? -8.485 -8.486 -0.094 1.00 97.31 93 LEU A O 1
ATOM 692 N N . GLU A 1 94 ? -6.568 -9.511 -0.682 1.00 94.62 94 GLU A N 1
ATOM 693 C CA . GLU A 1 94 ? -7.100 -10.870 -0.721 1.00 94.62 94 GLU A CA 1
ATOM 694 C C . GLU A 1 94 ? -6.659 -11.693 0.496 1.00 94.62 94 GLU A C 1
ATOM 696 O O . GLU A 1 94 ? -5.545 -11.548 1.011 1.00 94.62 94 GLU A O 1
ATOM 701 N N . VAL A 1 95 ? -7.522 -12.608 0.942 1.00 94.69 95 VAL A N 1
ATOM 702 C CA . VAL A 1 95 ? -7.180 -13.560 2.004 1.00 94.69 95 VAL A CA 1
ATOM 703 C C . VAL A 1 95 ? -6.286 -14.655 1.425 1.00 94.69 95 VAL A C 1
ATOM 705 O O . VAL A 1 95 ? -6.718 -15.457 0.602 1.00 94.69 95 VAL A O 1
ATOM 708 N N . VAL A 1 96 ? -5.035 -14.704 1.879 1.00 95.31 96 VAL A N 1
ATOM 709 C CA . VAL A 1 96 ? -4.051 -15.726 1.468 1.00 95.31 96 VAL A CA 1
ATOM 710 C C . VAL A 1 96 ? -3.819 -16.799 2.536 1.00 95.31 96 VAL A C 1
ATOM 712 O O . VAL A 1 96 ? -3.303 -17.880 2.251 1.00 95.31 96 VAL A O 1
ATOM 715 N N . TYR A 1 97 ? -4.212 -16.507 3.775 1.00 96.00 97 TYR A N 1
ATOM 716 C CA . TYR A 1 97 ? -4.073 -17.387 4.927 1.00 96.00 97 TYR A CA 1
ATOM 717 C C . TYR A 1 97 ? -5.225 -17.129 5.900 1.00 96.00 97 TYR A C 1
ATOM 719 O O . TYR A 1 97 ? -5.436 -15.989 6.308 1.00 96.00 97 TYR A O 1
ATOM 727 N N . ASP A 1 98 ? -5.934 -18.184 6.289 1.00 95.81 98 ASP A N 1
ATOM 728 C CA . ASP A 1 98 ? -7.006 -18.143 7.284 1.00 95.81 98 ASP A CA 1
ATOM 729 C C . ASP A 1 98 ? -6.949 -19.412 8.135 1.00 95.81 98 ASP A C 1
ATOM 731 O O . ASP A 1 98 ? -7.385 -20.485 7.713 1.00 95.81 98 ASP A O 1
ATOM 735 N N . HIS A 1 99 ? -6.267 -19.314 9.282 1.00 96.75 99 HIS A N 1
ATOM 736 C CA . HIS A 1 99 ? -5.827 -20.423 10.147 1.00 96.75 99 HIS A CA 1
ATOM 737 C C . HIS A 1 99 ? -4.954 -21.507 9.469 1.00 96.75 99 HIS A C 1
ATOM 739 O O . HIS A 1 99 ? -4.229 -22.228 10.153 1.00 96.75 99 HIS A O 1
ATOM 745 N N . LYS A 1 100 ? -4.956 -21.577 8.138 1.00 96.25 100 LYS A N 1
ATOM 746 C CA . LYS A 1 100 ? -4.157 -22.402 7.234 1.00 96.25 100 LYS A CA 1
ATOM 747 C C . LYS A 1 100 ? -4.003 -21.665 5.892 1.00 96.25 100 LYS A C 1
ATOM 749 O O . LYS A 1 100 ? -4.782 -20.746 5.618 1.00 96.25 100 LYS A O 1
ATOM 754 N N . PRO A 1 101 ? -3.049 -22.055 5.028 1.00 94.81 101 PRO A N 1
ATOM 755 C CA . PRO A 1 101 ? -2.971 -21.508 3.678 1.00 94.81 101 PRO A CA 1
ATOM 756 C C . PRO A 1 101 ? -4.300 -21.692 2.941 1.00 94.81 101 PRO A C 1
ATOM 758 O O . PRO A 1 101 ? -4.880 -22.782 2.964 1.00 94.81 101 PRO A O 1
ATOM 761 N N . VAL A 1 102 ? -4.783 -20.633 2.294 1.00 94.69 102 VAL A N 1
ATOM 762 C CA . VAL A 1 102 ? -5.960 -20.738 1.428 1.00 94.69 102 VAL A CA 1
ATOM 763 C C . VAL A 1 102 ? -5.562 -21.557 0.199 1.00 94.69 102 VAL A C 1
ATOM 765 O O . VAL A 1 102 ? -4.496 -21.337 -0.375 1.00 94.69 102 VAL A O 1
ATOM 768 N N . GLY A 1 103 ? -6.396 -22.528 -0.187 1.00 87.94 103 GLY A N 1
ATOM 769 C CA . GLY A 1 103 ? -6.181 -23.387 -1.356 1.00 87.94 103 GLY A CA 1
ATOM 770 C C . GLY A 1 103 ? -6.365 -22.620 -2.665 1.00 87.94 103 GLY A C 1
ATOM 771 O O . GLY A 1 103 ? -7.348 -22.831 -3.366 1.00 87.94 103 GLY A O 1
ATOM 772 N N . LYS A 1 104 ? -5.445 -21.698 -2.951 1.00 88.69 104 LYS A N 1
ATOM 773 C CA . LYS A 1 104 ? -5.429 -20.836 -4.132 1.00 88.69 104 LYS A CA 1
ATOM 774 C C . LYS A 1 104 ? -4.347 -21.304 -5.105 1.00 88.69 104 LYS A C 1
ATOM 776 O O . LYS A 1 104 ? -3.229 -21.613 -4.692 1.00 88.69 104 LYS A O 1
ATOM 781 N N . GLU A 1 105 ? -4.669 -21.306 -6.396 1.00 92.06 105 GLU A N 1
ATOM 782 C CA . GLU A 1 105 ? -3.657 -21.403 -7.446 1.00 92.06 105 GLU A CA 1
ATOM 783 C C . GLU A 1 105 ? -2.909 -20.073 -7.564 1.00 92.06 105 GLU A C 1
ATOM 785 O O . GLU A 1 105 ? -3.508 -19.008 -7.728 1.00 92.06 105 GLU A O 1
ATOM 790 N N . TRP A 1 106 ? -1.587 -20.132 -7.434 1.00 92.50 106 TRP A N 1
ATOM 791 C CA . TRP A 1 106 ? -0.733 -18.955 -7.527 1.00 92.50 106 TRP A CA 1
ATOM 792 C C . TRP A 1 106 ? -0.364 -18.660 -8.976 1.00 92.50 106 TRP A C 1
ATOM 794 O O . TRP A 1 106 ? -0.095 -19.572 -9.759 1.00 92.50 106 TRP A O 1
ATOM 804 N N . ASP A 1 107 ? -0.296 -17.371 -9.308 1.00 94.88 107 ASP A N 1
ATOM 805 C CA . ASP A 1 107 ? 0.178 -16.920 -10.613 1.00 94.88 107 ASP A CA 1
ATOM 806 C C . ASP A 1 107 ? 1.600 -17.418 -10.894 1.00 94.88 107 ASP A C 1
ATOM 808 O O . ASP A 1 107 ? 2.468 -17.423 -10.016 1.00 94.88 107 ASP A O 1
ATOM 812 N N . SER A 1 108 ? 1.870 -17.749 -12.156 1.00 97.12 108 SER A N 1
ATOM 813 C CA . SER A 1 108 ? 3.243 -17.945 -12.616 1.00 97.12 108 SER A CA 1
ATOM 814 C C . SER A 1 108 ? 4.021 -16.625 -12.593 1.00 97.12 108 SER A C 1
ATOM 816 O O . SER A 1 108 ? 3.450 -15.534 -12.648 1.00 97.12 108 SER A O 1
ATOM 818 N N . PHE A 1 109 ? 5.354 -16.702 -12.589 1.00 97.69 109 PHE A N 1
ATOM 819 C CA . PHE A 1 109 ? 6.183 -15.498 -12.695 1.00 97.69 109 PHE A CA 1
ATOM 820 C C . PHE A 1 109 ? 5.924 -14.702 -13.980 1.00 97.69 109 PHE A C 1
ATOM 822 O O . PHE A 1 109 ? 6.025 -13.478 -13.952 1.00 97.69 109 PHE A O 1
ATOM 829 N N . ASP A 1 110 ? 5.561 -15.359 -15.083 1.00 98.12 110 ASP A N 1
ATOM 830 C CA . ASP A 1 110 ? 5.231 -14.670 -16.335 1.00 98.12 110 ASP A CA 1
ATOM 831 C C . ASP A 1 110 ? 3.940 -13.863 -16.199 1.00 98.12 110 ASP A C 1
ATOM 833 O O . ASP A 1 110 ? 3.928 -12.676 -16.514 1.00 98.12 110 ASP A O 1
ATOM 837 N N . ARG A 1 111 ? 2.907 -14.446 -15.580 1.00 97.38 111 ARG A N 1
ATOM 838 C CA . ARG A 1 111 ? 1.666 -13.731 -15.250 1.00 97.38 111 ARG A CA 1
ATOM 839 C C . ARG A 1 111 ? 1.919 -12.541 -14.325 1.00 97.38 111 ARG A C 1
ATOM 841 O O . ARG A 1 111 ? 1.346 -11.471 -14.517 1.00 97.38 111 ARG A O 1
ATOM 848 N N . VAL A 1 112 ? 2.807 -12.694 -13.339 1.00 97.31 112 VAL A N 1
ATOM 849 C CA . VAL A 1 112 ? 3.209 -11.584 -12.460 1.00 97.31 112 VAL A CA 1
ATOM 850 C C . VAL A 1 112 ? 3.894 -10.470 -13.261 1.00 97.31 112 VAL A C 1
ATOM 852 O O . VAL A 1 112 ? 3.575 -9.301 -13.050 1.00 97.31 112 VAL A O 1
ATOM 855 N N . ARG A 1 113 ? 4.802 -10.805 -14.189 1.00 97.56 113 ARG A N 1
ATOM 856 C CA . ARG A 1 113 ? 5.497 -9.823 -15.041 1.00 97.56 113 ARG A CA 1
ATOM 857 C C . ARG A 1 113 ? 4.536 -9.074 -15.957 1.00 97.56 113 ARG A C 1
ATOM 859 O O . ARG A 1 113 ? 4.617 -7.851 -16.011 1.00 97.56 113 ARG A O 1
ATOM 866 N N . GLU A 1 114 ? 3.629 -9.786 -16.622 1.00 97.31 114 GLU A N 1
ATOM 867 C CA . GLU A 1 114 ? 2.580 -9.202 -17.469 1.00 97.31 114 GLU A CA 1
ATOM 868 C C . GLU A 1 114 ? 1.730 -8.213 -16.665 1.00 97.31 114 GLU A C 1
ATOM 870 O O . GLU A 1 114 ? 1.638 -7.036 -17.015 1.00 97.31 114 GLU A O 1
ATOM 875 N N . ARG A 1 115 ? 1.220 -8.645 -15.502 1.00 95.81 115 ARG A N 1
ATOM 876 C CA . ARG A 1 115 ? 0.422 -7.785 -14.620 1.00 95.81 115 ARG A CA 1
ATOM 877 C C . ARG A 1 115 ? 1.172 -6.527 -14.194 1.00 95.81 115 ARG A C 1
ATOM 879 O O . ARG A 1 115 ? 0.571 -5.453 -14.160 1.00 95.81 115 ARG A O 1
ATOM 886 N N . VAL A 1 116 ? 2.453 -6.637 -13.833 1.00 96.06 116 VAL A N 1
ATOM 887 C CA . VAL A 1 116 ? 3.267 -5.472 -13.452 1.00 96.06 116 VAL A CA 1
ATOM 888 C C . VAL A 1 116 ? 3.472 -4.543 -14.648 1.00 96.06 116 VAL A C 1
ATOM 890 O O . VAL A 1 116 ? 3.311 -3.338 -14.483 1.00 96.06 116 VAL A O 1
ATOM 893 N N . ALA A 1 117 ? 3.774 -5.070 -15.838 1.00 95.56 117 ALA A N 1
ATOM 894 C CA . ALA A 1 117 ? 3.980 -4.266 -17.044 1.00 95.56 117 ALA A CA 1
ATOM 895 C C . ALA A 1 117 ? 2.738 -3.446 -17.428 1.00 95.56 117 ALA A C 1
ATOM 897 O O . ALA A 1 117 ? 2.867 -2.283 -17.821 1.00 95.56 117 ALA A O 1
ATOM 898 N N . ASP A 1 118 ? 1.550 -4.026 -17.266 1.00 93.31 118 ASP A N 1
ATOM 899 C CA . ASP A 1 118 ? 0.283 -3.348 -17.533 1.00 93.31 118 ASP A CA 1
ATOM 900 C C . ASP A 1 118 ? -0.072 -2.364 -16.418 1.00 93.31 118 ASP A C 1
ATOM 902 O O . ASP A 1 118 ? -0.345 -1.189 -16.667 1.00 93.31 118 ASP A O 1
ATOM 906 N N . THR A 1 119 ? -0.013 -2.820 -15.165 1.00 93.50 119 THR A N 1
ATOM 907 C CA . THR A 1 119 ? -0.437 -2.006 -14.021 1.00 93.50 119 THR A CA 1
ATOM 908 C C . THR A 1 119 ? 0.470 -0.799 -13.837 1.00 93.50 119 THR A C 1
ATOM 910 O O . THR A 1 119 ? -0.039 0.296 -13.638 1.00 93.50 119 THR A O 1
ATOM 913 N N . TRP A 1 120 ? 1.791 -0.962 -13.963 1.00 94.38 120 TRP A N 1
ATOM 914 C CA . TRP A 1 120 ? 2.763 0.117 -13.767 1.00 94.38 120 TRP A CA 1
ATOM 915 C C . TRP A 1 120 ? 2.504 1.327 -14.671 1.00 94.38 120 TRP A C 1
ATOM 917 O O . TRP A 1 120 ? 2.658 2.463 -14.235 1.00 94.38 120 TRP A O 1
ATOM 927 N N . ARG A 1 121 ? 2.057 1.097 -15.911 1.00 93.12 121 ARG A N 1
ATOM 928 C CA . ARG A 1 121 ? 1.747 2.170 -16.871 1.00 93.12 121 ARG A CA 1
ATOM 929 C C . ARG A 1 121 ? 0.472 2.937 -16.529 1.00 93.12 121 ARG A C 1
ATOM 931 O O . ARG A 1 121 ? 0.336 4.083 -16.940 1.00 93.12 121 ARG A O 1
ATOM 938 N N . ALA A 1 122 ? -0.445 2.305 -15.804 1.00 93.44 122 ALA A N 1
ATOM 939 C CA . ALA A 1 122 ? -1.719 2.889 -15.404 1.00 93.44 122 ALA A CA 1
ATOM 940 C C . ALA A 1 122 ? -1.665 3.566 -14.024 1.00 93.44 122 ALA A C 1
ATOM 942 O O . ALA A 1 122 ? -2.650 4.172 -13.609 1.00 93.44 122 ALA A O 1
ATOM 943 N N . LEU A 1 123 ? -0.560 3.444 -13.281 1.00 94.88 123 LEU A N 1
ATOM 944 C CA . LEU A 1 123 ? -0.429 4.044 -11.955 1.00 94.88 123 LEU A CA 1
ATOM 945 C C . LEU A 1 123 ? 0.108 5.472 -12.025 1.00 94.88 123 LEU A C 1
ATOM 947 O O . LEU A 1 123 ? 1.034 5.766 -12.779 1.00 94.88 123 LEU A O 1
ATOM 951 N N . ALA A 1 124 ? -0.427 6.336 -11.162 1.00 93.69 124 ALA A N 1
ATOM 952 C CA . ALA A 1 124 ? 0.167 7.642 -10.914 1.00 93.69 124 ALA A CA 1
ATOM 953 C C . ALA A 1 124 ? 1.599 7.469 -10.347 1.00 93.69 124 ALA A C 1
ATOM 955 O O . ALA A 1 124 ? 1.761 6.770 -9.343 1.00 93.69 124 ALA A O 1
ATOM 956 N N . PRO A 1 125 ? 2.641 8.101 -10.932 1.00 91.31 125 PRO A N 1
ATOM 957 C CA . PRO A 1 125 ? 4.026 7.941 -10.470 1.00 91.31 125 PRO A CA 1
ATOM 958 C C . PRO A 1 125 ? 4.261 8.409 -9.029 1.00 91.31 125 PRO A C 1
ATOM 960 O O . PRO A 1 125 ? 5.134 7.890 -8.335 1.00 91.31 125 PRO A O 1
ATOM 963 N N . ALA A 1 126 ? 3.490 9.402 -8.586 1.00 90.81 126 ALA A N 1
ATOM 964 C CA . ALA A 1 126 ? 3.474 9.902 -7.223 1.00 90.81 126 ALA A CA 1
ATOM 965 C C . ALA A 1 126 ? 2.049 10.346 -6.881 1.00 90.81 126 ALA A C 1
ATOM 967 O O . ALA A 1 126 ? 1.467 11.159 -7.597 1.00 90.81 126 ALA A O 1
ATOM 968 N N . ALA A 1 127 ? 1.494 9.810 -5.797 1.00 91.19 127 ALA A N 1
ATOM 969 C CA . ALA A 1 127 ? 0.159 10.150 -5.330 1.00 91.19 127 ALA A CA 1
ATOM 970 C C . ALA A 1 127 ? 0.039 9.956 -3.816 1.00 91.19 127 ALA A C 1
ATOM 972 O O . ALA A 1 127 ? 0.758 9.154 -3.213 1.00 91.19 127 ALA A O 1
ATOM 973 N N . ASP A 1 128 ? -0.894 10.684 -3.208 1.00 92.69 128 ASP A N 1
ATOM 974 C CA . ASP A 1 128 ? -1.303 10.443 -1.831 1.00 92.69 128 ASP A CA 1
ATOM 975 C C . ASP A 1 128 ? -2.213 9.208 -1.772 1.00 92.69 128 ASP A C 1
ATOM 977 O O . ASP A 1 128 ? -3.359 9.225 -2.217 1.00 92.69 128 ASP A O 1
ATOM 981 N N . ALA A 1 129 ? -1.685 8.118 -1.222 1.00 95.38 129 ALA A N 1
ATOM 982 C CA . ALA A 1 129 ? -2.386 6.843 -1.128 1.00 95.38 129 ALA A CA 1
ATOM 983 C C . ALA A 1 129 ? -3.347 6.758 0.074 1.00 95.38 129 ALA A C 1
ATOM 985 O O . ALA A 1 129 ? -3.839 5.671 0.374 1.00 95.38 129 ALA A O 1
ATOM 986 N N . VAL A 1 130 ? -3.621 7.857 0.790 1.00 97.25 130 VAL A N 1
ATOM 987 C CA . VAL A 1 130 ? -4.511 7.866 1.962 1.00 97.25 130 VAL A CA 1
ATOM 988 C C . VAL A 1 130 ? -5.786 8.657 1.689 1.00 97.25 130 VAL A C 1
ATOM 990 O O . VAL A 1 130 ? -5.744 9.863 1.462 1.00 97.25 130 VAL A O 1
ATOM 993 N N . SER A 1 131 ? -6.933 7.976 1.763 1.00 98.00 131 SER A N 1
ATOM 994 C CA . SER A 1 131 ? -8.253 8.595 1.589 1.00 98.00 131 SER A CA 1
ATOM 995 C C . SER A 1 131 ? -8.568 9.647 2.657 1.00 98.00 131 SER A C 1
ATOM 997 O O . SER A 1 131 ? -8.037 9.614 3.772 1.00 98.00 131 SER A O 1
ATOM 999 N N . GLN A 1 132 ? -9.481 10.568 2.341 1.00 97.81 132 GLN A N 1
ATOM 1000 C CA . GLN A 1 132 ? -9.930 11.586 3.294 1.00 97.81 132 GLN A CA 1
ATOM 1001 C C . GLN A 1 132 ? -10.619 10.955 4.508 1.00 97.81 132 GLN A C 1
ATOM 1003 O O . GLN A 1 132 ? -10.413 11.395 5.633 1.00 97.81 132 GLN A O 1
ATOM 1008 N N . GLU A 1 133 ? -11.366 9.874 4.307 1.00 98.25 133 GLU A N 1
ATOM 1009 C CA . GLU A 1 133 ? -12.050 9.125 5.356 1.00 98.25 133 GLU A CA 1
ATOM 1010 C C . GLU A 1 133 ? -11.051 8.468 6.309 1.00 98.25 133 GLU A C 1
ATOM 1012 O O . GLU A 1 133 ? -11.217 8.531 7.528 1.00 98.25 133 GLU A O 1
ATOM 1017 N N . MET A 1 134 ? -9.964 7.903 5.774 1.00 98.06 134 MET A N 1
ATOM 1018 C CA . MET A 1 134 ? -8.876 7.383 6.600 1.00 98.06 134 MET A CA 1
ATOM 1019 C C . MET A 1 134 ? -8.184 8.500 7.395 1.00 98.06 134 MET A C 1
ATOM 1021 O O . MET A 1 134 ? -7.842 8.305 8.562 1.00 98.06 134 MET A O 1
ATOM 1025 N N . ARG A 1 135 ? -8.005 9.691 6.806 1.00 97.00 135 ARG A N 1
ATOM 1026 C CA . ARG A 1 135 ? -7.443 10.860 7.508 1.00 97.00 135 ARG A CA 1
ATOM 1027 C C . ARG A 1 135 ? -8.357 11.356 8.624 1.00 97.00 135 ARG A C 1
ATOM 1029 O O . ARG A 1 135 ? -7.867 11.639 9.715 1.00 97.00 135 ARG A O 1
ATOM 1036 N N . SER A 1 136 ? -9.665 11.404 8.390 1.00 97.12 136 SER A N 1
ATOM 1037 C CA . SER A 1 136 ? -10.660 11.739 9.412 1.00 97.12 136 SER A CA 1
ATOM 1038 C C . SER A 1 136 ? -10.633 10.739 10.565 1.00 97.12 136 SER A C 1
ATOM 1040 O O . SER A 1 136 ? -10.572 11.147 11.725 1.00 97.12 136 SER A O 1
ATOM 1042 N N . LEU A 1 137 ? -10.567 9.437 10.264 1.00 96.69 137 LEU A N 1
ATOM 1043 C CA . LEU A 1 137 ? -10.441 8.397 11.285 1.00 96.69 137 LEU A CA 1
ATOM 1044 C C . LEU A 1 137 ? -9.131 8.542 12.076 1.00 96.69 137 LEU A C 1
ATOM 1046 O O . LEU A 1 137 ? -9.118 8.449 13.303 1.00 96.69 137 LEU A O 1
ATOM 1050 N N . GLN A 1 138 ? -8.024 8.839 11.392 1.00 95.44 138 GLN A N 1
ATOM 1051 C CA . GLN A 1 138 ? -6.743 9.123 12.035 1.00 95.44 138 GLN A CA 1
ATOM 1052 C C . GLN A 1 138 ? -6.824 10.338 12.961 1.00 95.44 138 GLN A C 1
ATOM 1054 O O . GLN A 1 138 ? -6.341 10.267 14.088 1.00 95.44 138 GLN A O 1
ATOM 1059 N N . ALA A 1 139 ? -7.456 11.430 12.530 1.00 94.75 139 ALA A N 1
ATOM 1060 C CA . ALA A 1 139 ? -7.625 12.629 13.342 1.00 94.75 139 ALA A CA 1
ATOM 1061 C C . ALA A 1 139 ? -8.500 12.375 14.581 1.00 94.75 139 ALA A C 1
ATOM 1063 O O . ALA A 1 139 ? -8.153 12.846 15.664 1.00 94.75 139 ALA A O 1
ATOM 1064 N N . GLN A 1 140 ? -9.577 11.598 14.437 1.00 95.19 140 GLN A N 1
ATOM 1065 C CA . GLN A 1 140 ? -10.486 11.218 15.522 1.00 95.19 140 GLN A CA 1
ATOM 1066 C C . GLN A 1 140 ? -9.794 10.368 16.599 1.00 95.19 140 GLN A C 1
ATOM 1068 O O . GLN A 1 140 ? -10.058 10.535 17.789 1.00 95.19 140 GLN A O 1
ATOM 1073 N N . HIS A 1 141 ? -8.906 9.458 16.191 1.00 93.69 141 HIS A N 1
ATOM 1074 C CA . HIS A 1 141 ? -8.214 8.536 17.098 1.00 93.69 141 HIS A CA 1
ATOM 1075 C C . HIS A 1 141 ? -6.812 9.002 17.512 1.00 93.69 141 HIS A C 1
ATOM 1077 O O . HIS A 1 141 ? -6.139 8.315 18.286 1.00 93.69 141 HIS A O 1
ATOM 1083 N N . ASN A 1 142 ? -6.363 10.170 17.044 1.00 90.94 142 ASN A N 1
ATOM 1084 C CA . ASN A 1 142 ? -5.072 10.717 17.431 1.00 90.94 142 ASN A CA 1
ATOM 1085 C C . ASN A 1 142 ? -5.105 11.159 18.909 1.00 90.94 142 ASN A C 1
ATOM 1087 O O . ASN A 1 142 ? -5.871 12.057 19.263 1.00 90.94 142 ASN A O 1
ATOM 1091 N N . PRO A 1 143 ? -4.256 10.589 19.784 1.00 87.69 143 PRO A N 1
ATOM 1092 C CA . PRO A 1 143 ? -4.249 10.923 21.207 1.00 87.69 143 PRO A CA 1
ATOM 1093 C C . PRO A 1 143 ? -3.840 12.373 21.508 1.00 87.69 143 PRO A C 1
ATOM 1095 O O . PRO A 1 143 ? -4.049 12.821 22.631 1.00 87.69 143 PRO A O 1
ATOM 1098 N N . HIS A 1 144 ? -3.261 13.094 20.543 1.00 88.44 144 HIS A N 1
ATOM 1099 C CA . HIS A 1 144 ? -2.832 14.489 20.710 1.00 88.44 144 HIS A CA 1
ATOM 1100 C C . HIS A 1 144 ? -3.888 15.518 20.289 1.00 88.44 144 HIS A C 1
ATOM 1102 O O . HIS A 1 144 ? -3.662 16.704 20.486 1.00 88.44 144 HIS A O 1
ATOM 1108 N N . ASN A 1 145 ? -5.013 15.081 19.711 1.00 83.19 145 ASN A N 1
ATOM 1109 C CA . ASN A 1 145 ? -6.100 15.959 19.256 1.00 83.19 145 ASN A CA 1
ATOM 1110 C C . ASN A 1 145 ? -7.209 16.153 20.310 1.00 83.19 145 ASN A C 1
ATOM 1112 O O . ASN A 1 145 ? -8.249 16.730 19.995 1.00 83.19 145 ASN A O 1
ATOM 1116 N N . LYS A 1 146 ? -7.018 15.625 21.524 1.00 58.94 146 LYS A N 1
ATOM 1117 C CA . LYS A 1 146 ? -7.938 15.791 22.655 1.00 58.94 146 LYS A CA 1
ATOM 1118 C C . LYS A 1 146 ? -7.623 17.041 23.460 1.00 58.94 146 LYS A C 1
ATOM 1120 O O . LYS A 1 146 ? -6.418 17.327 23.632 1.00 58.94 146 LYS A O 1
#

Organism: NCBI:txid1461544

Foldseek 3Di:
DVVPDDPVVDDDDDDCVVPPPDDCPNVVDDDDDAWDQDPVHSDIDGDWDQDPVCNVRTDFHADKFWAWDADPPQATAGAIAHPVVDDPVRGPDDDQADVHGDPDDDDDPVRVVVCCVVNVVRHDPDDDRYDPNSVVNSCVRPPVND

Radius of gyration: 20.56 Å; chains: 1; bounding box: 45×39×58 Å

Secondary structure (DSSP, 8-state):
-TT---GGG-----SHHHHTS--GGGGT------EE--TTT---EE-----TT-GGGPPPPS-EEEEEEE-GGG-EEEEEEEGGGS-TTT------EESEE---PPPPHHHHHHHHHHHHHHB-SS---B-HHHHHHHHHH-TT--

Sequence (146 aa):
MEAGYSAENVAFGMGGGLLQKVNRDTMSFATKLSAIVPESTGEERIVMKAPKTDVGKTSLPGRLAVKYVEGEAGMRTPTVFPKDLVSPEDNLLEVVYDHKPVGKEWDSFDRVRERVADTWRALAPAADAVSQEMRSLQAQHNPHNK

InterPro domains:
  IPR013785 Aldolase-type TIM barrel [G3DSA:3.20.20.70] (1-52)
  IPR016471 Nicotinamide phosphoribosyl transferase [PTHR43816] (2-128)
  IPR036068 Nicotinate phosphoribosyltransferase-like, C-terminal [SSF51690] (5-126)
  IPR041525 Nicotinate/nicotinamide phosphoribosyltransferase [PF04095] (9-63)

pLDDT: mean 93.96, std 5.35, range [58.94, 98.75]